Protein AF-A0A257VVT6-F1 (afdb_monomer_lite)

Structure (mmCIF, N/CA/C/O backbone):
data_AF-A0A257VVT6-F1
#
_entry.id   AF-A0A257VVT6-F1
#
loop_
_atom_site.group_PDB
_atom_site.id
_atom_site.type_symbol
_atom_site.label_atom_id
_atom_site.label_alt_id
_atom_site.label_comp_id
_atom_site.label_asym_id
_atom_site.label_entity_id
_atom_site.label_seq_id
_atom_site.pdbx_PDB_ins_code
_atom_site.Cartn_x
_atom_site.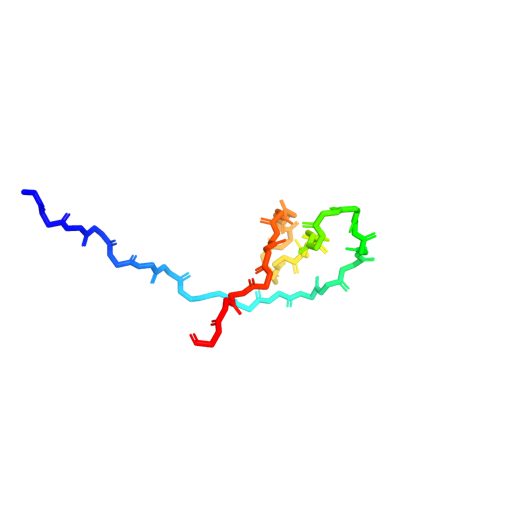Cartn_y
_atom_site.Cartn_z
_atom_site.occupancy
_atom_site.B_iso_or_equiv
_atom_site.auth_seq_id
_atom_site.auth_comp_id
_atom_site.auth_asym_id
_atom_site.auth_atom_id
_atom_site.pdbx_PDB_model_num
ATOM 1 N N . MET A 1 1 ? -12.075 14.609 18.537 1.00 59.28 1 MET A N 1
ATOM 2 C CA . MET A 1 1 ? -12.681 13.901 17.391 1.00 59.28 1 MET A CA 1
ATOM 3 C C . MET A 1 1 ? -12.009 12.541 17.323 1.00 59.28 1 MET A C 1
ATOM 5 O O . MET A 1 1 ? -10.782 12.531 17.388 1.00 59.28 1 MET A O 1
ATOM 9 N N . PRO A 1 2 ? -12.753 11.425 17.339 1.00 58.03 2 PRO A N 1
ATOM 10 C CA . PRO A 1 2 ? -12.150 10.100 17.250 1.00 58.03 2 PRO A CA 1
ATOM 11 C C . PRO A 1 2 ? -11.409 10.024 15.915 1.00 58.03 2 PRO A C 1
ATOM 13 O O . PRO A 1 2 ? -11.967 10.413 14.892 1.00 58.03 2 PRO A O 1
ATOM 16 N N . LYS A 1 3 ? -10.139 9.618 15.928 1.00 67.69 3 LYS A N 1
ATOM 17 C CA . LYS A 1 3 ? -9.435 9.289 14.687 1.00 67.69 3 LYS A CA 1
ATOM 18 C C . LYS A 1 3 ? -10.136 8.057 14.127 1.00 67.69 3 LYS A C 1
ATOM 20 O O . LYS A 1 3 ? -10.188 7.051 14.827 1.00 67.69 3 LYS A O 1
ATOM 25 N N . GLU A 1 4 ? -10.720 8.167 12.940 1.00 77.56 4 GLU A N 1
ATOM 26 C CA . GLU A 1 4 ? -11.246 6.995 12.248 1.00 77.56 4 GLU A CA 1
ATOM 27 C C . GLU A 1 4 ? -10.109 5.990 12.057 1.00 77.56 4 GLU A C 1
ATOM 29 O O . GLU A 1 4 ? -8.981 6.357 11.712 1.00 77.56 4 GLU A O 1
ATOM 34 N N . GLU A 1 5 ? -10.399 4.733 12.373 1.00 83.62 5 GLU A N 1
ATOM 35 C CA . GLU A 1 5 ? -9.458 3.637 12.208 1.00 83.62 5 GLU A CA 1
ATOM 36 C C . GLU A 1 5 ? -9.231 3.385 10.717 1.00 83.62 5 GLU A C 1
ATOM 38 O O . GLU A 1 5 ? -10.137 3.526 9.891 1.00 83.62 5 GLU A O 1
ATOM 43 N N . ALA A 1 6 ? -7.994 3.045 10.360 1.00 84.31 6 ALA A N 1
ATOM 44 C CA . ALA A 1 6 ? -7.680 2.686 8.989 1.00 84.31 6 ALA A CA 1
ATOM 45 C C . ALA A 1 6 ? -8.420 1.395 8.615 1.00 84.31 6 ALA A C 1
ATOM 47 O O . ALA A 1 6 ? -8.469 0.447 9.395 1.00 84.31 6 ALA A O 1
ATOM 48 N N . ILE A 1 7 ? -8.978 1.359 7.407 1.00 88.81 7 ILE A N 1
ATOM 49 C CA . ILE A 1 7 ? -9.641 0.169 6.878 1.00 88.81 7 ILE A CA 1
ATOM 50 C C . ILE A 1 7 ? -8.579 -0.712 6.220 1.00 88.81 7 ILE A C 1
ATOM 52 O O . ILE A 1 7 ? -7.877 -0.271 5.308 1.00 88.81 7 ILE A O 1
ATOM 56 N N . GLU A 1 8 ? -8.482 -1.962 6.662 1.00 90.31 8 GLU A N 1
ATOM 57 C CA . GLU A 1 8 ? -7.611 -2.962 6.049 1.00 9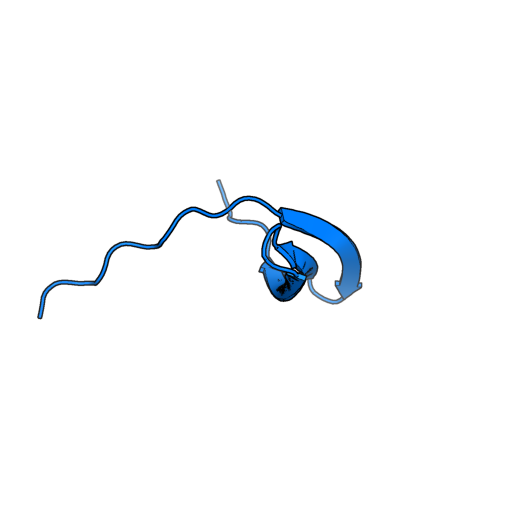0.31 8 GLU A CA 1
ATOM 58 C C . GLU A 1 8 ? -8.316 -3.622 4.863 1.00 90.31 8 GLU A C 1
ATOM 60 O O . GLU A 1 8 ? -9.422 -4.149 4.985 1.00 90.31 8 GLU A O 1
ATOM 65 N N . VAL A 1 9 ? -7.678 -3.582 3.693 1.00 91.81 9 VAL A N 1
ATOM 66 C CA . VAL A 1 9 ? -8.232 -4.123 2.448 1.00 91.81 9 VAL A CA 1
ATOM 67 C C . VAL A 1 9 ? -7.143 -4.883 1.701 1.00 91.81 9 VAL A C 1
ATOM 69 O O . VAL A 1 9 ? -5.979 -4.481 1.704 1.00 91.81 9 VAL A O 1
ATOM 72 N N . GLN A 1 10 ? -7.528 -5.980 1.051 1.00 93.12 10 GLN A N 1
ATOM 73 C CA . GLN A 1 10 ? -6.647 -6.755 0.183 1.00 93.12 10 GLN A CA 1
ATOM 74 C C . GLN A 1 10 ? -6.649 -6.195 -1.245 1.00 93.12 10 GLN A C 1
ATOM 76 O O . GLN A 1 10 ? -7.633 -5.630 -1.731 1.00 93.12 10 GLN A O 1
ATOM 81 N N . GLY A 1 11 ?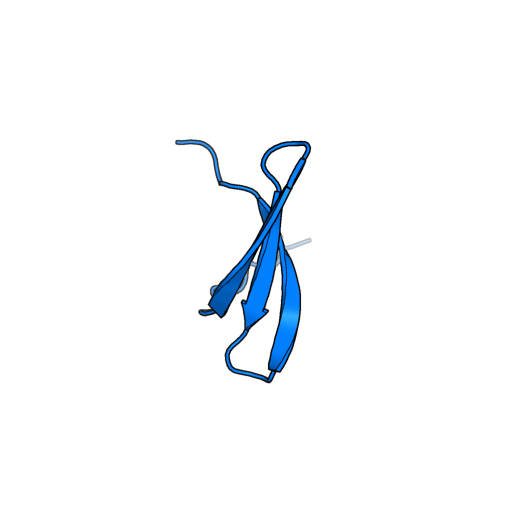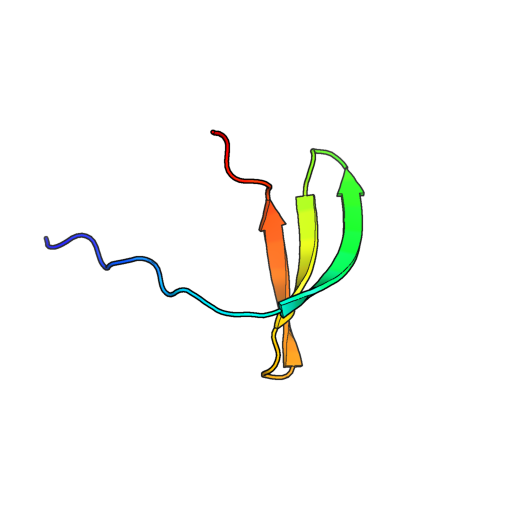 -5.511 -6.328 -1.916 1.00 94.06 11 GLY A N 1
ATOM 82 C CA . GLY A 1 11 ? -5.353 -5.926 -3.302 1.00 94.06 11 GLY A CA 1
ATOM 83 C C . GLY A 1 11 ? -4.044 -6.431 -3.884 1.00 94.06 11 GLY A C 1
ATOM 84 O O . GLY A 1 11 ? -3.120 -6.806 -3.160 1.00 94.06 11 GLY A O 1
ATOM 85 N N . ASN A 1 12 ? -3.967 -6.421 -5.209 1.00 95.56 12 ASN A N 1
ATOM 86 C CA . ASN A 1 12 ? -2.826 -6.905 -5.970 1.00 95.56 12 ASN A CA 1
ATOM 87 C C . ASN A 1 12 ? -2.007 -5.739 -6.526 1.00 95.56 12 ASN A C 1
ATOM 89 O O . ASN A 1 12 ? -2.546 -4.814 -7.136 1.00 95.56 12 ASN A O 1
ATOM 93 N N . VAL A 1 13 ? -0.688 -5.791 -6.342 1.00 95.50 13 VAL A N 1
ATOM 94 C CA . VAL A 1 13 ? 0.241 -4.827 -6.943 1.00 95.50 13 VAL A CA 1
ATOM 95 C C . VAL A 1 13 ? 0.307 -5.085 -8.446 1.00 95.50 13 VAL A C 1
ATOM 97 O O . VAL A 1 13 ? 0.684 -6.175 -8.870 1.00 95.50 13 VAL A O 1
ATOM 100 N N . VAL A 1 14 ? -0.044 -4.081 -9.249 1.00 95.94 14 VAL A N 1
ATOM 101 C CA . VAL A 1 14 ? -0.028 -4.179 -10.718 1.00 95.94 14 VAL A CA 1
ATOM 102 C C . VAL A 1 14 ? 1.147 -3.438 -11.350 1.00 95.94 14 VAL A C 1
ATOM 104 O O . VAL A 1 14 ? 1.576 -3.797 -12.441 1.00 95.94 14 VAL A O 1
ATOM 107 N N . GLU A 1 15 ? 1.688 -2.419 -10.677 1.00 95.38 15 GLU A N 1
ATOM 108 C CA . GLU A 1 15 ? 2.779 -1.594 -11.204 1.00 95.38 15 GLU A CA 1
ATOM 109 C C . GLU A 1 15 ? 3.619 -1.003 -10.061 1.00 95.38 15 GLU A C 1
ATOM 111 O O . GLU A 1 15 ? 3.073 -0.537 -9.057 1.00 95.38 15 GLU A O 1
ATOM 116 N N . ALA A 1 16 ? 4.944 -0.991 -10.222 1.00 95.25 16 ALA A N 1
ATOM 117 C CA . ALA A 1 16 ? 5.869 -0.312 -9.316 1.00 95.25 16 ALA A CA 1
ATOM 118 C C . ALA A 1 16 ? 6.229 1.071 -9.876 1.00 95.25 16 ALA A C 1
ATOM 120 O O . ALA A 1 16 ? 6.603 1.193 -11.042 1.00 95.25 16 ALA A O 1
ATOM 121 N N . LEU A 1 17 ? 6.127 2.107 -9.044 1.00 93.75 17 LEU A N 1
ATOM 122 C CA . LEU A 1 17 ? 6.360 3.500 -9.419 1.00 93.75 17 LEU A CA 1
ATOM 123 C C . LEU A 1 17 ? 7.602 4.058 -8.710 1.00 93.75 17 LEU A C 1
ATOM 125 O O . LEU A 1 17 ? 8.125 3.488 -7.749 1.00 93.75 17 LEU A O 1
ATOM 129 N N . ALA A 1 18 ? 8.076 5.212 -9.181 1.00 92.75 18 ALA A N 1
ATOM 130 C CA . ALA A 1 18 ? 9.128 5.964 -8.502 1.00 92.75 18 ALA A CA 1
ATOM 131 C C . ALA A 1 18 ? 8.697 6.372 -7.076 1.00 92.75 18 ALA A C 1
ATOM 133 O O . ALA A 1 18 ? 7.510 6.410 -6.754 1.00 92.75 18 ALA A O 1
ATOM 134 N N . ASN A 1 19 ? 9.667 6.710 -6.220 1.00 90.00 19 ASN A N 1
ATOM 135 C CA . ASN A 1 19 ? 9.442 7.096 -4.817 1.00 90.00 19 ASN A CA 1
ATOM 136 C C . ASN A 1 19 ? 8.783 6.007 -3.953 1.00 90.00 19 ASN A C 1
ATOM 138 O O . ASN A 1 19 ? 8.070 6.321 -2.999 1.00 90.00 19 ASN A O 1
ATOM 142 N N . THR A 1 20 ? 9.025 4.732 -4.272 1.00 90.56 20 THR A N 1
ATOM 143 C CA . THR A 1 20 ? 8.568 3.600 -3.443 1.00 90.56 20 THR A CA 1
ATOM 144 C C . THR A 1 20 ? 7.039 3.504 -3.348 1.00 90.56 20 THR A C 1
ATOM 146 O O . THR A 1 20 ? 6.490 3.013 -2.358 1.00 90.56 20 THR A O 1
ATOM 149 N N . GLN A 1 21 ? 6.348 3.996 -4.379 1.00 93.62 21 GLN A N 1
ATOM 150 C CA . GLN A 1 21 ? 4.902 3.890 -4.527 1.00 93.62 21 GLN A CA 1
ATOM 151 C C . GLN A 1 21 ? 4.539 2.733 -5.454 1.00 93.62 21 GLN A C 1
ATOM 153 O O . GLN A 1 21 ? 5.306 2.345 -6.334 1.00 93.62 21 GLN A O 1
ATOM 158 N N . PHE A 1 22 ? 3.339 2.201 -5.273 1.00 95.25 22 PHE A N 1
ATOM 159 C CA . PHE A 1 22 ? 2.826 1.065 -6.020 1.00 95.25 22 PHE A CA 1
ATOM 160 C C . PHE A 1 22 ? 1.400 1.350 -6.451 1.00 95.25 22 PHE A C 1
ATOM 162 O O . PHE A 1 22 ? 0.586 1.842 -5.667 1.00 95.25 22 PHE A O 1
ATOM 169 N N . ARG A 1 23 ? 1.081 1.011 -7.695 1.00 95.31 23 ARG A N 1
ATOM 170 C CA . ARG A 1 23 ? -0.304 0.943 -8.139 1.00 95.31 23 ARG A CA 1
ATOM 171 C C . ARG A 1 23 ? -0.861 -0.402 -7.693 1.00 95.31 23 ARG A C 1
ATOM 173 O O . ARG A 1 23 ? -0.337 -1.449 -8.075 1.00 95.31 23 ARG A O 1
ATOM 180 N N . VAL A 1 24 ? -1.913 -0.362 -6.890 1.00 96.12 24 VAL A N 1
ATOM 181 C CA . VAL A 1 24 ? -2.584 -1.550 -6.359 1.00 96.12 24 VAL A CA 1
ATOM 182 C C . VAL A 1 24 ? -4.011 -1.564 -6.872 1.00 96.12 24 VAL A C 1
ATOM 184 O O . VAL A 1 24 ? -4.709 -0.555 -6.795 1.00 96.12 24 VAL A O 1
ATOM 187 N N . VAL A 1 25 ? -4.444 -2.697 -7.409 1.00 96.31 25 VAL A N 1
ATOM 188 C CA . VAL A 1 25 ? -5.849 -2.942 -7.730 1.00 96.31 25 VAL A CA 1
ATOM 189 C C . VAL A 1 25 ? -6.447 -3.720 -6.573 1.00 96.31 25 VAL A C 1
ATOM 191 O O . VAL A 1 25 ? -6.014 -4.829 -6.271 1.00 96.31 25 VAL A O 1
ATOM 194 N N . LEU A 1 26 ? -7.409 -3.104 -5.904 1.00 95.19 26 LEU A N 1
ATOM 195 C CA . LEU A 1 26 ? -8.199 -3.730 -4.857 1.00 95.19 26 LEU A CA 1
ATOM 196 C C . LEU A 1 26 ? -9.131 -4.781 -5.469 1.00 95.19 26 LEU A C 1
ATOM 198 O O . LEU A 1 26 ? -9.535 -4.664 -6.628 1.00 95.19 26 LEU A O 1
ATOM 202 N N . ASP A 1 27 ? -9.543 -5.767 -4.677 1.00 91.56 27 ASP A N 1
ATOM 203 C CA . ASP A 1 27 ? -10.408 -6.857 -5.161 1.00 91.56 27 ASP A CA 1
ATOM 204 C C . ASP A 1 27 ? -11.791 -6.374 -5.635 1.00 91.56 27 ASP A C 1
ATOM 206 O O . ASP A 1 27 ? -12.467 -7.036 -6.418 1.00 91.56 27 ASP A O 1
ATOM 210 N N . ASN A 1 28 ? -12.199 -5.176 -5.210 1.00 91.44 28 ASN A N 1
ATOM 211 C CA . ASN A 1 28 ? -13.410 -4.500 -5.676 1.00 91.44 28 ASN A CA 1
ATOM 212 C C . ASN A 1 28 ? -13.245 -3.802 -7.048 1.00 91.44 28 ASN A C 1
ATOM 214 O O . ASN A 1 28 ? -14.168 -3.134 -7.508 1.00 91.44 28 ASN A O 1
ATOM 218 N N . GLY A 1 29 ? -12.082 -3.932 -7.695 1.00 90.00 29 GLY A N 1
ATOM 219 C CA . GLY A 1 29 ? -11.778 -3.364 -9.011 1.00 90.00 29 GLY A CA 1
ATOM 220 C C . GLY A 1 29 ? -11.275 -1.918 -8.986 1.00 90.00 29 GLY A C 1
ATOM 221 O O . GLY A 1 29 ? -10.904 -1.381 -10.032 1.00 90.00 29 GLY A O 1
ATOM 222 N N . HIS A 1 30 ? -11.220 -1.272 -7.819 1.00 94.75 30 HIS A N 1
ATOM 223 C CA . HIS A 1 30 ? -10.680 0.079 -7.704 1.00 94.75 30 HIS A CA 1
ATOM 224 C C . HIS A 1 30 ? -9.151 0.072 -7.697 1.00 94.75 30 HIS A C 1
ATOM 226 O O . HIS A 1 30 ? -8.508 -0.754 -7.058 1.00 94.75 30 HIS A O 1
ATOM 232 N N . THR A 1 31 ? -8.559 1.040 -8.394 1.00 94.19 31 THR A N 1
ATOM 233 C CA . THR A 1 31 ? -7.108 1.236 -8.408 1.00 94.19 31 THR A CA 1
ATOM 234 C C . THR A 1 31 ? -6.717 2.327 -7.423 1.00 94.19 31 THR A C 1
ATOM 236 O O . THR A 1 31 ? -7.264 3.429 -7.469 1.00 94.19 31 THR A O 1
ATOM 239 N N . VAL A 1 32 ? -5.741 2.041 -6.569 1.00 94.75 32 VAL A N 1
ATOM 240 C CA . VAL A 1 32 ? -5.215 2.959 -5.556 1.00 94.75 32 VAL A CA 1
ATOM 241 C C . VAL A 1 32 ? -3.695 3.073 -5.653 1.00 94.75 32 VAL A C 1
ATOM 243 O O . VAL A 1 32 ? -3.018 2.223 -6.235 1.00 94.75 32 VAL A O 1
ATOM 246 N N . LEU A 1 33 ? -3.158 4.153 -5.088 1.00 94.62 33 LEU A N 1
ATOM 247 C CA . LEU A 1 33 ? -1.724 4.352 -4.890 1.00 94.62 33 LEU A CA 1
ATOM 248 C C . LEU A 1 33 ? -1.373 3.950 -3.459 1.00 94.62 33 LEU A C 1
ATOM 250 O O . LEU A 1 33 ? -1.863 4.554 -2.506 1.00 94.62 33 LEU A O 1
ATOM 254 N N . ALA A 1 34 ? -0.527 2.939 -3.319 1.00 93.88 34 ALA A N 1
ATOM 255 C CA . ALA A 1 34 ? -0.018 2.464 -2.042 1.00 93.88 34 ALA A CA 1
ATOM 256 C C . ALA A 1 34 ? 1.460 2.832 -1.880 1.00 93.88 34 ALA A C 1
ATOM 258 O O . ALA A 1 34 ? 2.186 3.014 -2.856 1.00 93.88 34 ALA A O 1
ATOM 259 N N . HIS A 1 35 ? 1.917 2.914 -0.636 1.00 93.62 35 HIS A N 1
ATOM 260 C CA . HIS A 1 35 ? 3.330 3.019 -0.284 1.00 93.62 35 HIS A CA 1
ATOM 261 C C . HIS A 1 35 ? 3.661 1.928 0.733 1.00 93.62 35 HIS A C 1
ATOM 263 O O . HIS A 1 35 ? 2.774 1.441 1.435 1.00 93.62 35 HIS A O 1
ATOM 269 N N . VAL A 1 36 ? 4.930 1.535 0.815 1.00 90.06 36 VAL A N 1
ATOM 270 C CA . VAL A 1 36 ? 5.369 0.573 1.836 1.00 90.06 36 VAL A CA 1
ATOM 271 C C . VAL A 1 36 ? 5.337 1.259 3.196 1.00 90.06 36 VAL A C 1
ATOM 273 O O . VAL A 1 36 ? 5.957 2.309 3.371 1.00 90.06 36 VAL A O 1
ATOM 276 N N . ALA A 1 37 ? 4.635 0.666 4.159 1.00 86.75 37 ALA A N 1
ATOM 277 C CA . ALA A 1 37 ? 4.722 1.101 5.544 1.00 86.75 37 ALA A CA 1
ATOM 278 C C . ALA A 1 37 ? 6.130 0.803 6.089 1.00 86.75 37 ALA A C 1
ATOM 280 O O . ALA A 1 37 ? 6.694 -0.264 5.841 1.00 86.75 37 ALA A O 1
ATOM 281 N N . GLY A 1 38 ? 6.706 1.759 6.821 1.00 84.81 3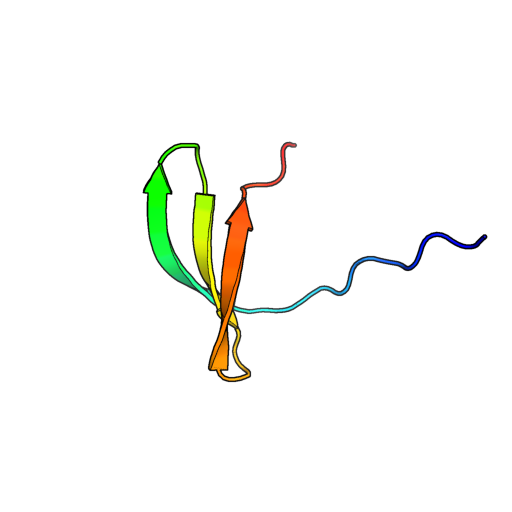8 GLY A N 1
ATOM 282 C CA . GLY A 1 38 ? 7.921 1.515 7.597 1.00 84.81 38 GLY A CA 1
ATOM 283 C C . GLY A 1 38 ? 7.697 0.441 8.669 1.00 84.81 38 GLY A C 1
ATOM 284 O O . GLY A 1 38 ? 6.561 0.062 8.948 1.00 84.81 38 GLY A O 1
ATOM 285 N N . LYS A 1 39 ? 8.793 -0.055 9.251 1.00 78.12 39 LYS A N 1
ATOM 286 C CA . LYS A 1 39 ? 8.746 -1.013 10.362 1.00 78.12 39 LYS A CA 1
ATOM 287 C C . LYS A 1 39 ? 8.197 -0.377 11.638 1.00 78.12 39 LYS A C 1
ATOM 289 O O . LYS A 1 39 ? 8.547 0.799 11.883 1.00 78.12 39 LYS A O 1
#

pLDDT: mean 89.32, std 9.27, range [58.03, 96.31]

Foldseek 3Di:
DDDDDDDDFDWAFDDADPPQWTWTQTPVRDTDIDHDDDD

Sequence (39 aa):
MPKEEAIEVQGNVVEALANTQFRVVLDNGHTVLAHVAGK

Radius of gyration: 11.94 Å; chains: 1; bounding box: 23×21×29 Å

Secondary structure (DSSP, 8-state):
-PPPPPPP--EEEEEE-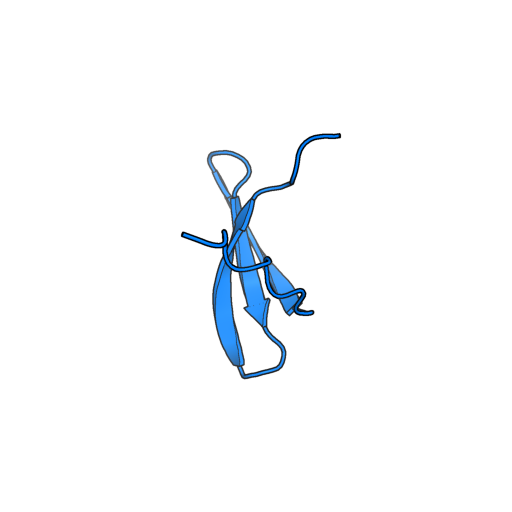GGGEEEEEETTS-EEEEEPPP-